Protein AF-A0A1I0CWY0-F1 (afdb_monomer_lite)

Radius of gyration: 24.75 Å; chains: 1; bounding box: 54×40×73 Å

Secondary structure (DSSP, 8-state):
--SHHHHHHHHHHHHHHTTS-S--------TTS-----HHHHHHHHHHHHHHHHHHHHHHHHHHHTS-GGGGSHHHHHHHHHHHHHHHHHHHHHHHHHHHHHHHHHHHHHHHHHSTTTTS--

pLDDT: mean 79.04, std 20.46, range [42.25, 98.62]

Foldseek 3Di:
DPDPVVVVVVVVVVVVVVVPPDPPDDDPPDPPPPCPPQLLVLLVVLQVQLVVLVVVLVVLVVVVVPDDPVCCDDPSVVVVVVVSVVSNVVSVVSSVVSNVSSVVSVVVNVVVVVPPPDPPDD

Organism: NCBI:txid917

Sequence (122 aa):
MKTATAHTITIIFLFTLLLVALPVSAFAADSGQQNIANHSTLAQHYKEQADEYQARIEDEIEAVRNKPSTAFLGRNAKHFKEHVVFKLNQLEMAVEENLEKAAYHEKMAAEQTLQPVSLSSN

Structure (mmCIF, N/CA/C/O backbone):
data_AF-A0A1I0CWY0-F1
#
_entry.id   AF-A0A1I0CWY0-F1
#
loop_
_atom_site.group_PDB
_atom_site.id
_atom_site.type_symbol
_atom_site.label_atom_id
_atom_site.label_alt_id
_atom_site.label_comp_id
_atom_site.label_asym_id
_atom_site.label_entity_id
_atom_site.label_seq_id
_atom_site.pdbx_PDB_ins_code
_atom_site.Cartn_x
_atom_site.Cartn_y
_atom_site.Cartn_z
_atom_site.occupancy
_atom_site.B_iso_or_equiv
_atom_site.auth_seq_id
_atom_site.auth_comp_id
_atom_site.auth_asym_id
_atom_site.auth_atom_id
_atom_site.pdbx_PDB_model_num
ATOM 1 N N . MET A 1 1 ? 0.157 30.277 -34.938 1.00 51.03 1 MET A N 1
ATOM 2 C CA . MET A 1 1 ? -0.127 29.427 -33.758 1.00 51.03 1 MET A CA 1
ATOM 3 C C . MET A 1 1 ? -0.846 30.264 -32.703 1.00 51.03 1 MET A C 1
ATOM 5 O O . MET A 1 1 ? -0.168 30.886 -31.899 1.00 51.03 1 MET A O 1
ATOM 9 N N . LYS A 1 2 ? -2.179 30.416 -32.767 1.00 54.16 2 LYS A N 1
ATOM 10 C CA . LYS A 1 2 ? -2.921 31.303 -31.839 1.00 54.16 2 LYS A CA 1
ATOM 11 C C . LYS A 1 2 ? -4.449 31.120 -31.932 1.00 54.16 2 LYS A C 1
ATOM 13 O O . LYS A 1 2 ? -5.176 32.082 -32.103 1.00 54.16 2 LYS A O 1
ATOM 18 N N . THR A 1 3 ? -4.943 29.886 -31.879 1.00 55.97 3 THR A N 1
ATOM 19 C CA . THR A 1 3 ? -6.402 29.625 -31.787 1.00 55.97 3 THR A CA 1
ATOM 20 C C . THR A 1 3 ? -6.719 28.368 -30.977 1.00 55.97 3 THR A C 1
ATOM 22 O O . THR A 1 3 ? -7.691 28.355 -30.233 1.00 55.97 3 THR A O 1
ATOM 25 N N . ALA A 1 4 ? -5.859 27.345 -31.020 1.00 53.19 4 ALA A N 1
ATOM 26 C CA . ALA A 1 4 ? -6.075 26.097 -30.279 1.00 53.19 4 ALA A CA 1
ATOM 27 C C . ALA A 1 4 ? -6.022 26.249 -28.744 1.00 53.19 4 ALA A C 1
ATOM 29 O O . ALA A 1 4 ? -6.697 25.510 -28.040 1.00 53.19 4 ALA A O 1
ATOM 30 N N . THR A 1 5 ? -5.258 27.213 -28.218 1.00 51.91 5 THR A N 1
ATOM 31 C CA . THR A 1 5 ? -5.115 27.443 -26.768 1.00 51.91 5 THR A CA 1
ATOM 32 C C . THR A 1 5 ? -6.251 28.258 -26.156 1.00 51.91 5 THR A C 1
ATOM 34 O O . THR A 1 5 ? -6.489 28.159 -24.959 1.00 51.91 5 THR A O 1
ATOM 37 N N . ALA A 1 6 ? -6.966 29.058 -26.951 1.00 52.81 6 ALA A N 1
ATOM 38 C CA . ALA A 1 6 ? -8.082 29.854 -26.445 1.00 52.81 6 ALA A CA 1
ATOM 39 C C . ALA A 1 6 ? -9.312 28.972 -26.179 1.00 52.81 6 ALA A C 1
ATOM 41 O O . ALA A 1 6 ? -9.938 29.094 -25.131 1.00 52.81 6 ALA A O 1
ATOM 42 N N . HIS A 1 7 ? -9.607 28.030 -27.081 1.00 52.38 7 HIS A N 1
ATOM 43 C CA . HIS A 1 7 ? -10.781 27.163 -26.967 1.00 52.38 7 HIS A CA 1
ATOM 44 C C . HIS A 1 7 ? -10.708 26.188 -25.788 1.00 52.38 7 HIS A C 1
ATOM 46 O O . HIS A 1 7 ? -11.716 25.969 -25.120 1.00 52.38 7 HIS A O 1
ATOM 52 N N . THR A 1 8 ? -9.530 25.642 -25.479 1.00 55.81 8 THR A N 1
ATOM 53 C CA . THR A 1 8 ? -9.348 24.768 -24.309 1.00 55.81 8 THR A CA 1
ATOM 54 C C . THR A 1 8 ? -9.551 25.512 -22.993 1.00 55.81 8 THR A C 1
ATOM 56 O O . THR A 1 8 ? -10.182 24.971 -22.089 1.00 55.81 8 THR A O 1
ATOM 59 N N . ILE A 1 9 ? -9.103 26.767 -22.890 1.00 58.19 9 ILE A N 1
ATOM 60 C CA . ILE A 1 9 ? -9.312 27.582 -21.684 1.00 58.19 9 ILE A CA 1
ATOM 61 C C . ILE A 1 9 ? -10.803 27.907 -21.495 1.00 58.19 9 ILE A C 1
ATOM 63 O O . ILE A 1 9 ? -11.310 27.811 -20.379 1.00 58.19 9 ILE A O 1
ATOM 67 N N . THR A 1 10 ? -11.533 28.227 -22.570 1.00 57.00 10 THR A N 1
ATOM 68 C CA . THR A 1 10 ? -12.977 28.518 -22.491 1.00 57.00 10 THR A CA 1
ATOM 69 C C . THR A 1 10 ? -13.801 27.297 -22.065 1.00 57.00 10 THR A C 1
ATOM 71 O O . THR A 1 10 ? -14.723 27.437 -21.266 1.00 57.00 10 THR A O 1
ATOM 74 N N . ILE A 1 11 ? -13.461 26.097 -22.550 1.00 58.78 11 ILE A N 1
ATOM 75 C CA . ILE A 1 11 ? -14.166 24.851 -22.195 1.00 58.78 11 ILE A CA 1
ATOM 76 C C . ILE A 1 11 ? -13.967 24.501 -20.713 1.00 58.78 11 ILE A C 1
ATOM 78 O O . ILE A 1 11 ? -14.925 24.122 -20.042 1.00 58.78 11 ILE A O 1
ATOM 82 N N . ILE A 1 12 ? -12.753 24.681 -20.182 1.00 58.75 12 ILE A N 1
ATOM 83 C CA . ILE A 1 12 ? -12.452 24.413 -18.767 1.00 58.75 12 ILE A CA 1
ATOM 84 C C . ILE A 1 12 ? -13.233 25.372 -17.853 1.00 58.75 12 ILE A C 1
ATOM 86 O O . ILE A 1 12 ? -13.803 24.933 -16.858 1.00 58.75 12 ILE A O 1
ATOM 90 N N . PHE A 1 13 ? -13.334 26.655 -18.215 1.00 58.12 13 PHE A N 1
ATOM 91 C CA . PHE A 1 13 ? -14.095 27.645 -17.440 1.00 58.12 13 PHE A CA 1
ATOM 92 C C . PHE A 1 13 ? -15.614 27.398 -17.451 1.00 58.12 13 PHE A C 1
ATOM 94 O O . PHE A 1 13 ? -16.293 27.646 -16.458 1.00 58.12 13 PHE A O 1
ATOM 101 N N . LEU A 1 14 ? -16.160 26.891 -18.560 1.00 55.53 14 LEU A N 1
ATOM 102 C CA . LEU A 1 14 ? -17.577 26.521 -18.659 1.00 55.53 14 LEU A CA 1
ATOM 103 C C . LEU A 1 14 ? -17.919 25.295 -17.800 1.00 55.53 14 LEU A C 1
ATOM 105 O O . LEU A 1 14 ? -18.997 25.246 -17.211 1.00 55.53 14 LEU A O 1
ATOM 109 N N . PHE A 1 15 ? -16.994 24.337 -17.680 1.00 57.09 15 PHE A N 1
ATOM 110 C CA . PHE A 1 15 ? -17.179 23.152 -16.838 1.00 57.09 15 PHE A CA 1
ATOM 111 C C . PHE A 1 15 ? -17.096 23.466 -15.338 1.00 57.09 15 PHE A C 1
ATOM 113 O O . PHE A 1 15 ? -17.834 22.876 -14.551 1.00 57.09 15 PHE A O 1
ATOM 120 N N . THR A 1 16 ? -16.242 24.409 -14.927 1.00 57.03 16 THR A N 1
ATOM 121 C CA . THR A 1 16 ? -16.123 24.792 -13.510 1.00 57.03 16 THR A CA 1
ATOM 122 C C . THR A 1 16 ? -17.295 25.642 -13.025 1.00 57.03 16 THR A C 1
ATOM 124 O O . THR A 1 16 ? -17.713 25.498 -11.877 1.00 57.03 16 THR A O 1
ATOM 127 N N . LEU A 1 17 ? -17.882 26.481 -13.886 1.00 54.22 17 LEU A N 1
ATOM 128 C CA . LEU A 1 17 ? -19.026 27.315 -13.508 1.00 54.22 17 LEU A CA 1
ATOM 129 C C . LEU A 1 17 ? -20.335 26.510 -13.359 1.00 54.22 17 LEU A C 1
ATOM 131 O O . LEU A 1 17 ? -21.208 26.899 -12.584 1.00 54.22 17 LEU A O 1
ATOM 135 N N . LEU A 1 18 ? -20.472 25.377 -14.062 1.00 50.56 18 LEU A N 1
ATOM 136 C CA . LEU A 1 18 ? -21.690 24.551 -14.052 1.00 50.56 18 LEU A CA 1
ATOM 137 C C . LEU A 1 18 ? -21.889 23.758 -12.741 1.00 50.56 18 LEU A C 1
ATOM 139 O O . LEU A 1 18 ? -22.996 23.308 -12.464 1.00 50.56 18 LEU A O 1
ATOM 143 N N . LEU A 1 19 ? -20.856 23.625 -11.902 1.00 54.25 19 LEU A N 1
ATOM 144 C CA . LEU A 1 19 ? -20.926 22.884 -10.632 1.00 54.25 19 LEU A CA 1
ATOM 145 C C . LEU A 1 19 ? -21.370 23.725 -9.419 1.00 54.25 19 LEU A C 1
ATOM 147 O O . LEU A 1 19 ? -21.578 23.165 -8.347 1.00 54.25 19 LEU A O 1
ATOM 151 N N . VAL A 1 20 ? -21.540 25.046 -9.556 1.00 53.78 20 VAL A N 1
ATOM 152 C CA . VAL A 1 20 ? -21.810 25.949 -8.410 1.00 53.78 20 VAL A CA 1
ATOM 153 C C . VAL A 1 20 ? -23.292 26.349 -8.290 1.00 53.78 20 VAL A C 1
ATOM 155 O O . VAL A 1 20 ? -23.688 27.002 -7.331 1.00 53.78 20 VAL A O 1
ATOM 158 N N . ALA A 1 21 ? -24.150 25.934 -9.226 1.00 56.19 21 ALA A N 1
ATOM 159 C CA . ALA A 1 21 ? -25.548 26.374 -9.294 1.00 56.19 21 ALA A CA 1
ATOM 160 C C . ALA A 1 21 ? -26.576 25.345 -8.780 1.00 56.19 21 ALA A C 1
ATOM 162 O O . ALA A 1 21 ? -27.702 25.309 -9.277 1.00 56.19 21 ALA A O 1
ATOM 163 N N . LEU A 1 22 ? -26.226 24.512 -7.793 1.00 57.88 22 LEU A N 1
ATOM 164 C CA . LEU A 1 22 ? -27.218 23.695 -7.083 1.00 57.88 22 LEU A CA 1
ATOM 165 C C . LEU A 1 22 ? -27.570 24.349 -5.736 1.00 57.88 22 LEU A C 1
ATOM 167 O O . LEU A 1 22 ? -26.662 24.643 -4.956 1.00 57.88 22 LEU A O 1
ATOM 171 N N . PRO A 1 23 ? -28.860 24.592 -5.435 1.00 56.41 23 PRO A N 1
ATOM 172 C CA . PRO A 1 23 ? -29.271 25.118 -4.141 1.00 56.41 23 PRO A CA 1
ATOM 173 C C . PRO A 1 23 ? -28.955 24.095 -3.042 1.00 56.41 23 PRO A C 1
ATOM 175 O O . PRO A 1 23 ? -29.555 23.023 -2.972 1.00 56.41 23 PRO A O 1
ATOM 178 N N . VAL A 1 24 ? -27.997 24.428 -2.174 1.00 62.84 24 VAL A N 1
ATOM 179 C CA . VAL A 1 24 ? -27.684 23.671 -0.954 1.00 62.84 24 VAL A CA 1
ATOM 180 C C . VAL A 1 24 ? -28.733 24.013 0.102 1.00 62.84 24 VAL A C 1
ATOM 182 O O . VAL A 1 24 ? -28.495 24.794 1.019 1.00 62.84 24 VAL A O 1
ATOM 185 N N . SER A 1 25 ? -29.938 23.478 -0.048 1.00 58.44 25 SER A N 1
ATOM 186 C CA . SER A 1 25 ? -30.989 23.655 0.953 1.00 58.44 25 SER A CA 1
ATOM 187 C C . SER A 1 25 ? -31.988 22.504 0.929 1.00 58.44 25 SER A C 1
ATOM 189 O O . SER A 1 25 ? -33.068 22.629 0.368 1.00 58.44 25 SER A O 1
ATOM 191 N N . ALA A 1 26 ? -31.616 21.391 1.574 1.00 52.16 26 ALA A N 1
ATOM 192 C CA . ALA A 1 26 ? -32.518 20.529 2.354 1.00 52.16 26 ALA A CA 1
ATOM 193 C C . ALA A 1 26 ? -31.762 19.322 2.945 1.00 52.16 26 ALA A C 1
ATOM 195 O O . ALA A 1 26 ? -32.010 18.182 2.578 1.00 52.16 26 ALA A O 1
ATOM 196 N N . PHE A 1 27 ? -30.870 19.565 3.904 1.00 52.06 27 PHE A N 1
ATOM 197 C CA . PHE A 1 27 ? -30.580 18.574 4.945 1.00 52.06 27 PHE A CA 1
ATOM 198 C C . PHE A 1 27 ? -30.581 19.291 6.293 1.00 52.06 27 PHE A C 1
ATOM 200 O O . PHE A 1 27 ? -29.555 19.488 6.930 1.00 52.06 27 PHE A O 1
ATOM 207 N N . ALA A 1 28 ? -31.770 19.719 6.713 1.00 53.03 28 ALA A N 1
ATOM 208 C CA . ALA A 1 28 ? -32.057 19.892 8.128 1.00 53.03 28 ALA A CA 1
ATOM 209 C C . ALA A 1 28 ? -32.349 18.497 8.703 1.00 53.03 28 ALA A C 1
ATOM 211 O O . ALA A 1 28 ? -33.500 18.121 8.899 1.00 53.03 28 ALA A O 1
ATOM 212 N N . ALA A 1 29 ? -31.297 17.702 8.888 1.00 46.84 29 ALA A N 1
ATOM 213 C CA . ALA A 1 29 ? -31.321 16.539 9.760 1.00 46.84 29 ALA A CA 1
ATOM 214 C C . ALA A 1 29 ? -30.423 16.889 10.944 1.00 46.84 29 ALA A C 1
ATOM 216 O O . ALA A 1 29 ? -29.203 16.882 10.823 1.00 46.84 29 ALA A O 1
ATOM 217 N N . ASP A 1 30 ? -31.080 17.332 12.014 1.00 45.25 30 ASP A N 1
ATOM 218 C CA . ASP A 1 30 ? -30.621 17.365 13.401 1.00 45.25 30 ASP A CA 1
ATOM 219 C C . ASP A 1 30 ? -29.134 17.017 13.619 1.00 45.25 30 ASP A C 1
ATOM 221 O O . ASP A 1 30 ? -28.766 15.883 13.917 1.00 45.25 30 ASP A O 1
ATOM 225 N N . SER A 1 31 ? -28.251 18.006 13.472 1.00 43.16 31 SER A N 1
A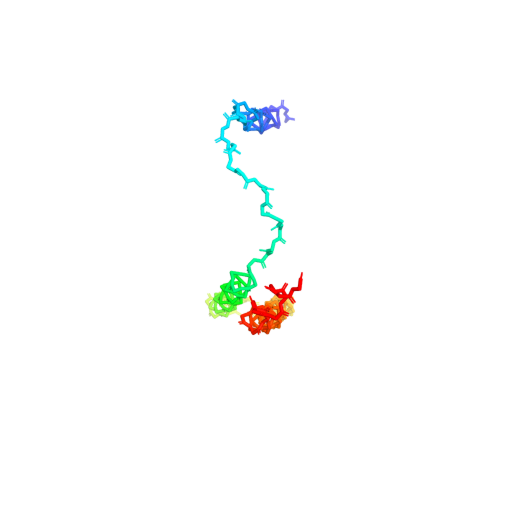TOM 226 C CA . SER A 1 31 ? -26.834 17.864 13.821 1.00 43.16 31 SER A CA 1
ATOM 227 C C . SER A 1 31 ? -26.591 18.222 15.293 1.00 43.16 31 SER A C 1
ATOM 229 O O . SER A 1 31 ? -25.605 18.880 15.624 1.00 43.16 31 SER A O 1
ATOM 231 N N . GLY A 1 32 ? -27.515 17.826 16.174 1.00 42.25 32 GLY A N 1
ATOM 232 C CA . GLY A 1 32 ? -27.297 17.759 17.619 1.00 42.25 32 GLY A CA 1
ATOM 233 C C . GLY A 1 32 ? -26.367 16.611 18.027 1.00 42.25 32 GLY A C 1
ATOM 234 O O . GLY A 1 32 ? -25.875 16.593 19.154 1.00 42.25 32 GLY A O 1
ATOM 235 N N . GLN A 1 33 ? -26.056 15.689 17.111 1.00 43.53 33 GLN A N 1
ATOM 236 C CA . GLN A 1 33 ? -25.028 14.681 17.326 1.00 43.53 33 GLN A CA 1
ATOM 237 C C . GLN A 1 33 ? -23.676 15.262 16.918 1.00 43.53 33 GLN A C 1
ATOM 239 O O . GLN A 1 33 ? -23.348 15.400 15.739 1.00 43.53 33 GLN A O 1
ATOM 244 N N . GLN A 1 34 ? -22.895 15.625 17.929 1.00 42.78 34 GLN A N 1
ATOM 245 C CA . GLN A 1 34 ? -21.473 15.886 17.798 1.00 42.78 34 GLN A CA 1
ATOM 246 C C . GLN A 1 34 ? -20.816 14.843 16.891 1.00 42.78 34 GLN A C 1
ATOM 248 O O . GLN A 1 34 ? -21.206 13.678 16.869 1.00 42.78 34 GLN A O 1
ATOM 253 N N . ASN A 1 35 ? -19.807 15.307 16.166 1.00 48.69 35 ASN A N 1
ATOM 254 C CA . ASN A 1 35 ? -18.869 14.588 15.316 1.00 48.69 35 ASN A CA 1
ATOM 255 C C . ASN A 1 35 ? -18.170 13.428 16.072 1.00 48.69 35 ASN A C 1
ATOM 257 O O . ASN A 1 35 ? -16.970 13.464 16.325 1.00 48.69 35 ASN A O 1
ATOM 261 N N . ILE A 1 36 ? -18.919 12.409 16.494 1.00 55.00 36 ILE A N 1
ATOM 262 C CA . ILE A 1 36 ? -18.383 11.140 16.971 1.00 55.00 36 ILE A CA 1
ATOM 263 C C . ILE A 1 36 ? -18.041 10.393 15.691 1.00 55.00 36 ILE A C 1
ATOM 265 O O . ILE A 1 36 ? -18.874 9.686 15.126 1.00 55.00 36 ILE A O 1
ATOM 269 N N . ALA A 1 37 ? -16.843 10.643 15.167 1.00 65.06 37 ALA A N 1
ATOM 270 C CA . ALA A 1 37 ? -16.324 9.881 14.047 1.00 65.06 37 ALA A CA 1
ATOM 271 C C . ALA A 1 37 ? -16.460 8.388 14.387 1.00 65.06 37 ALA A C 1
ATOM 273 O O . ALA A 1 37 ? -15.878 7.919 15.367 1.00 65.06 37 ALA A O 1
ATOM 274 N N . ASN A 1 38 ? -17.279 7.659 13.624 1.00 86.81 38 ASN A N 1
ATOM 275 C CA . ASN A 1 38 ? -17.478 6.234 13.844 1.00 86.81 38 ASN A CA 1
ATOM 276 C C . ASN A 1 38 ? -16.155 5.525 13.540 1.00 86.81 38 ASN A C 1
ATOM 278 O O . ASN A 1 38 ? -15.780 5.343 12.379 1.00 86.81 38 ASN A O 1
ATOM 282 N N . HIS A 1 39 ? -15.428 5.157 14.593 1.00 91.38 39 HIS A N 1
ATOM 283 C CA . HIS A 1 39 ? -14.114 4.550 14.455 1.00 91.38 39 HIS A CA 1
ATOM 284 C C . HIS A 1 39 ? -14.169 3.193 13.741 1.00 91.38 39 HIS A C 1
ATOM 286 O O . HIS A 1 39 ? -13.213 2.841 13.061 1.00 91.38 39 HIS A O 1
ATOM 292 N N . SER A 1 40 ? -15.295 2.471 13.780 1.00 91.88 40 SER A N 1
ATOM 293 C CA . SER A 1 40 ? -15.459 1.256 12.973 1.00 91.88 40 SER A CA 1
ATOM 294 C C . SER A 1 40 ? -15.492 1.573 11.474 1.00 91.88 40 SER A C 1
ATOM 296 O O . SER A 1 40 ? -14.820 0.898 10.697 1.00 91.88 40 SER A O 1
ATOM 298 N N . THR A 1 41 ? -16.189 2.639 11.066 1.00 93.75 41 THR A N 1
ATOM 299 C CA . THR A 1 41 ? -16.198 3.091 9.664 1.00 93.75 41 THR A CA 1
ATOM 300 C C . THR A 1 41 ? -14.815 3.560 9.214 1.00 93.75 41 THR A C 1
ATOM 302 O O . THR A 1 41 ? -14.387 3.226 8.114 1.00 93.75 41 THR A O 1
ATOM 305 N N . LEU A 1 42 ? -14.089 4.296 10.063 1.00 94.88 42 LEU A N 1
ATOM 306 C CA . LEU A 1 42 ? -12.724 4.730 9.746 1.00 94.88 42 LEU A CA 1
ATOM 307 C C . LEU A 1 42 ? -11.754 3.551 9.629 1.00 94.88 42 LEU A C 1
ATOM 309 O O . LEU A 1 42 ? -10.938 3.525 8.713 1.00 94.88 42 LEU A O 1
ATOM 313 N N . ALA A 1 43 ? -11.858 2.563 10.518 1.00 96.12 43 ALA A N 1
ATOM 314 C CA . ALA A 1 43 ? -11.047 1.356 10.438 1.00 96.12 43 ALA A CA 1
ATOM 315 C C . ALA A 1 43 ? -11.280 0.596 9.128 1.00 96.12 43 ALA A C 1
ATOM 317 O O . ALA A 1 43 ? -10.322 0.211 8.460 1.00 96.12 43 ALA A O 1
ATOM 318 N N . GLN A 1 44 ? -12.547 0.422 8.741 1.00 96.69 44 GLN A N 1
ATOM 319 C CA . GLN A 1 44 ? -12.901 -0.215 7.477 1.00 96.69 44 GLN A CA 1
ATOM 320 C C . GLN A 1 44 ? -12.360 0.573 6.278 1.00 96.69 44 GLN A C 1
ATOM 322 O O . GLN A 1 44 ? -11.764 -0.023 5.388 1.00 96.69 44 GLN A O 1
ATOM 327 N N . HIS A 1 45 ? -12.500 1.900 6.281 1.00 97.12 45 HIS A N 1
ATOM 328 C CA . HIS A 1 45 ? -11.996 2.744 5.199 1.00 97.12 45 HIS A CA 1
ATOM 329 C C . HIS A 1 45 ? -10.491 2.563 4.972 1.00 97.12 45 HIS A C 1
ATOM 331 O O . HIS A 1 45 ? -10.053 2.376 3.840 1.00 97.12 45 HIS A O 1
ATOM 337 N N . TYR A 1 46 ? -9.694 2.571 6.042 1.00 98.19 46 TYR A N 1
ATOM 338 C CA . TYR A 1 46 ? -8.251 2.379 5.914 1.00 98.19 46 TYR A CA 1
ATOM 339 C C . TYR A 1 46 ? -7.875 0.949 5.497 1.00 98.19 46 TYR A C 1
ATOM 341 O O . TYR A 1 46 ? -6.904 0.774 4.767 1.00 98.19 46 TYR A O 1
ATOM 349 N N . LYS A 1 47 ? -8.655 -0.073 5.876 1.00 98.62 47 LYS A N 1
ATOM 350 C CA . LYS A 1 47 ? -8.472 -1.437 5.346 1.00 98.62 47 LYS A CA 1
ATOM 351 C C . LYS A 1 47 ? -8.705 -1.495 3.840 1.00 98.62 47 LYS A C 1
ATOM 353 O O . LYS A 1 47 ? -7.858 -2.005 3.121 1.00 98.62 47 LYS A O 1
ATOM 358 N N . GLU A 1 48 ? -9.799 -0.905 3.367 1.00 98.50 48 GLU A N 1
ATOM 359 C CA . GLU A 1 48 ? -10.105 -0.835 1.934 1.00 98.50 48 GLU A CA 1
ATOM 360 C C . GLU A 1 48 ? -9.009 -0.085 1.158 1.00 98.50 48 GLU A C 1
ATOM 362 O O . GLU A 1 48 ? -8.625 -0.504 0.068 1.00 98.50 48 GLU A O 1
ATOM 367 N N . GLN A 1 49 ? -8.441 0.983 1.733 1.00 98.31 49 GLN A N 1
ATOM 368 C CA . GLN A 1 49 ? -7.295 1.676 1.137 1.00 98.31 49 GLN A CA 1
ATOM 369 C C . GLN A 1 49 ? -6.031 0.808 1.106 1.00 98.31 49 GLN A C 1
ATOM 371 O O . GLN A 1 49 ? -5.324 0.809 0.100 1.00 98.31 49 GLN A O 1
ATOM 376 N N . ALA A 1 50 ? -5.735 0.063 2.175 1.00 98.50 50 ALA A N 1
ATOM 377 C CA . ALA A 1 50 ? -4.615 -0.877 2.189 1.00 98.50 50 ALA A CA 1
ATOM 378 C C . ALA A 1 50 ? -4.772 -1.949 1.094 1.00 98.50 50 ALA A C 1
ATOM 380 O O . ALA A 1 50 ? -3.825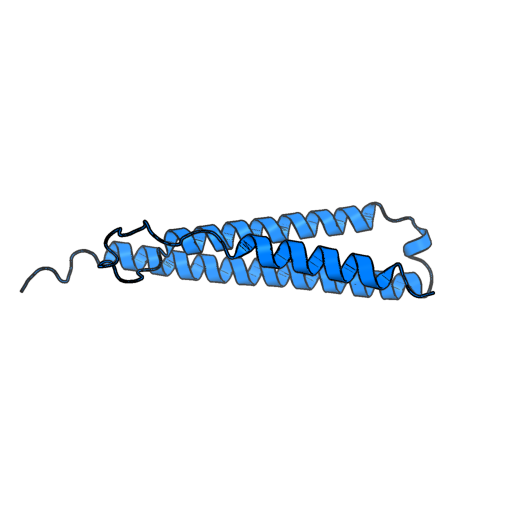 -2.190 0.344 1.00 98.50 50 ALA A O 1
ATOM 381 N N . ASP A 1 51 ? -5.976 -2.507 0.938 1.00 98.56 51 ASP A N 1
ATOM 382 C CA . ASP A 1 51 ? -6.294 -3.477 -0.114 1.00 98.56 51 ASP A CA 1
ATOM 383 C C . ASP A 1 51 ? -6.123 -2.866 -1.519 1.00 98.56 51 ASP A C 1
ATOM 385 O O . ASP A 1 51 ? -5.560 -3.500 -2.414 1.00 98.56 51 ASP A O 1
ATOM 389 N N . GLU A 1 52 ? -6.536 -1.608 -1.718 1.00 98.44 52 GLU A N 1
ATOM 390 C CA . GLU A 1 52 ? -6.322 -0.884 -2.977 1.00 98.44 52 GLU A CA 1
ATOM 391 C C . GLU A 1 52 ? -4.826 -0.720 -3.290 1.00 98.44 52 GLU A C 1
ATOM 393 O O . GLU A 1 52 ? -4.388 -0.970 -4.416 1.00 98.44 52 GLU A O 1
ATOM 398 N N . TYR A 1 53 ? -4.008 -0.319 -2.311 1.00 98.38 53 TYR A N 1
ATOM 399 C CA . TYR A 1 53 ? -2.562 -0.196 -2.516 1.00 98.38 53 TYR A CA 1
ATOM 400 C C . TYR 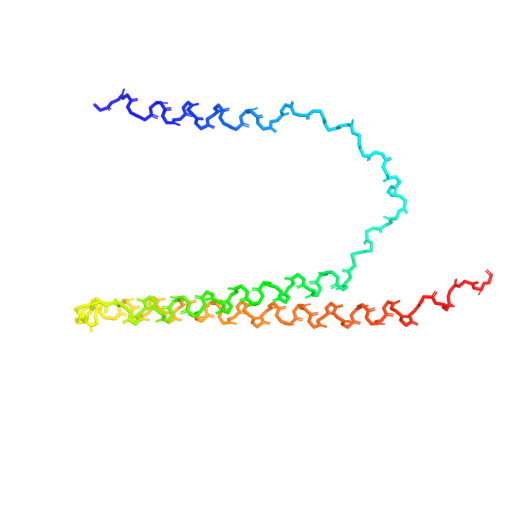A 1 53 ? -1.906 -1.547 -2.795 1.00 98.38 53 TYR A C 1
ATOM 402 O O . TYR A 1 53 ? -1.004 -1.615 -3.633 1.00 98.38 53 TYR A O 1
ATOM 410 N N . GLN A 1 54 ? -2.384 -2.618 -2.164 1.00 98.50 54 GLN A N 1
ATOM 411 C CA . GLN A 1 54 ? -1.905 -3.967 -2.427 1.00 98.50 54 GLN A CA 1
ATOM 412 C C . GLN A 1 54 ? -2.241 -4.426 -3.853 1.00 98.50 54 GLN A C 1
ATOM 414 O O . GLN A 1 54 ? -1.354 -4.910 -4.555 1.00 98.50 54 GLN A O 1
ATOM 419 N N . ALA A 1 55 ? -3.457 -4.173 -4.340 1.00 98.44 55 ALA A N 1
ATOM 420 C CA . ALA A 1 55 ? -3.809 -4.431 -5.738 1.00 98.44 55 ALA A CA 1
ATOM 421 C C . ALA A 1 55 ? -2.910 -3.641 -6.709 1.00 98.44 55 ALA A C 1
ATOM 423 O O . ALA A 1 55 ? -2.432 -4.167 -7.713 1.00 98.44 55 ALA A O 1
ATOM 424 N N . ARG A 1 56 ? -2.579 -2.387 -6.376 1.00 97.81 56 ARG A N 1
ATOM 425 C CA . ARG A 1 56 ? -1.667 -1.561 -7.186 1.00 97.81 56 ARG A CA 1
ATOM 426 C C . ARG A 1 56 ? -0.220 -2.067 -7.188 1.00 97.81 56 ARG A C 1
ATOM 428 O O . ARG A 1 56 ? 0.497 -1.816 -8.157 1.00 97.81 56 ARG A O 1
ATOM 435 N N . ILE A 1 57 ? 0.226 -2.742 -6.126 1.00 98.25 57 ILE A N 1
ATOM 436 C CA . ILE A 1 57 ? 1.525 -3.434 -6.097 1.00 98.25 57 ILE A CA 1
ATOM 437 C C . ILE A 1 57 ? 1.516 -4.580 -7.109 1.00 98.25 57 ILE A C 1
ATOM 439 O O . ILE A 1 57 ? 2.451 -4.699 -7.902 1.00 98.25 57 ILE A O 1
ATOM 443 N N . GLU A 1 58 ? 0.454 -5.387 -7.120 1.00 98.19 58 GLU A N 1
ATOM 444 C CA . GLU A 1 58 ? 0.293 -6.489 -8.074 1.00 98.19 58 GLU A CA 1
ATOM 445 C C . GLU A 1 58 ? 0.271 -5.982 -9.522 1.00 98.19 58 GLU A C 1
ATOM 447 O O . GLU A 1 58 ? 0.997 -6.512 -10.368 1.00 98.19 58 GLU A O 1
ATOM 452 N N . ASP A 1 59 ? -0.459 -4.896 -9.787 1.00 97.19 59 ASP A N 1
ATOM 453 C CA . ASP A 1 59 ? -0.489 -4.240 -11.098 1.00 97.19 59 ASP A CA 1
ATOM 454 C C . ASP A 1 59 ? 0.903 -3.765 -11.546 1.00 97.19 59 ASP A C 1
ATOM 456 O O . ASP A 1 59 ? 1.278 -3.929 -12.710 1.00 97.19 59 ASP A O 1
ATOM 460 N N . GLU A 1 60 ? 1.700 -3.183 -10.641 1.00 97.06 60 GLU A N 1
ATOM 461 C CA . GLU A 1 60 ? 3.057 -2.729 -10.965 1.00 97.06 60 GLU A CA 1
ATOM 462 C C . GLU A 1 60 ? 3.992 -3.912 -11.249 1.00 97.06 60 GLU A C 1
ATOM 464 O O . GLU A 1 60 ? 4.769 -3.871 -12.207 1.00 97.06 60 GLU A O 1
ATOM 469 N N . ILE A 1 61 ? 3.894 -4.993 -10.468 1.00 96.81 61 ILE A N 1
ATOM 470 C CA . ILE A 1 61 ? 4.650 -6.231 -10.701 1.00 96.81 61 ILE A CA 1
ATOM 471 C C . ILE A 1 61 ? 4.296 -6.817 -12.074 1.00 96.81 61 ILE A C 1
ATOM 473 O O . ILE A 1 61 ? 5.191 -7.186 -12.843 1.00 96.81 61 ILE A O 1
ATOM 477 N N . GLU A 1 62 ? 3.011 -6.860 -12.418 1.00 97.25 62 GLU A N 1
ATOM 478 C CA . GLU A 1 62 ? 2.538 -7.356 -13.708 1.00 97.25 62 GLU A CA 1
ATOM 479 C C . GLU A 1 62 ? 3.005 -6.462 -14.868 1.00 97.25 62 GLU A C 1
ATOM 481 O O . GLU A 1 62 ? 3.477 -6.955 -15.899 1.00 97.25 62 GLU A O 1
ATOM 486 N N . ALA A 1 63 ? 2.958 -5.139 -14.697 1.00 94.06 63 ALA A N 1
ATOM 487 C CA . ALA A 1 63 ? 3.450 -4.181 -15.684 1.00 94.06 63 ALA A CA 1
ATOM 488 C C . ALA A 1 63 ? 4.958 -4.340 -15.943 1.00 94.06 63 ALA A C 1
ATOM 490 O O . ALA A 1 63 ? 5.411 -4.260 -17.090 1.00 94.06 63 ALA A O 1
ATOM 491 N N . VAL A 1 64 ? 5.743 -4.608 -14.895 1.00 94.75 64 VAL A N 1
ATOM 492 C CA . VAL A 1 64 ? 7.175 -4.916 -15.007 1.00 94.75 64 VAL A CA 1
ATOM 493 C C . VAL A 1 64 ? 7.387 -6.234 -15.747 1.00 94.75 64 VAL A C 1
ATOM 495 O O . VAL A 1 64 ? 8.233 -6.293 -16.644 1.00 94.75 64 VAL A O 1
ATOM 498 N N . ARG A 1 65 ? 6.608 -7.274 -15.423 1.00 93.88 65 ARG A N 1
ATOM 499 C CA . ARG A 1 65 ? 6.694 -8.600 -16.054 1.00 93.88 65 ARG A CA 1
ATOM 500 C C . ARG A 1 65 ? 6.414 -8.554 -17.556 1.00 93.88 65 ARG A C 1
ATOM 502 O O . ARG A 1 65 ? 7.087 -9.238 -18.322 1.00 93.88 65 ARG A O 1
ATOM 509 N N . ASN A 1 66 ? 5.467 -7.719 -17.979 1.00 95.06 66 ASN A N 1
ATOM 510 C CA . ASN A 1 66 ? 5.051 -7.591 -19.380 1.00 95.06 66 ASN A CA 1
ATOM 511 C C . ASN A 1 66 ? 5.922 -6.638 -20.212 1.00 95.06 66 ASN A C 1
ATOM 513 O O . ASN A 1 66 ? 5.646 -6.395 -21.390 1.00 95.06 66 ASN A O 1
ATOM 517 N N . LYS A 1 67 ? 6.985 -6.076 -19.631 1.00 90.50 67 LYS A N 1
ATOM 518 C CA . LYS A 1 67 ? 7.847 -5.121 -20.325 1.00 90.50 67 LYS A CA 1
ATOM 519 C C . LYS A 1 67 ? 8.805 -5.833 -21.293 1.00 90.50 67 LYS A C 1
ATOM 521 O O . LYS A 1 67 ? 9.347 -6.885 -20.953 1.00 90.50 67 LYS A O 1
ATOM 526 N N . PRO A 1 68 ? 9.095 -5.270 -22.486 1.00 92.50 68 PRO A N 1
ATOM 527 C CA . PRO A 1 68 ? 10.071 -5.866 -23.395 1.00 92.50 68 PRO A CA 1
ATOM 528 C C . PRO A 1 68 ? 11.460 -5.949 -22.751 1.00 92.50 68 PRO A C 1
ATOM 530 O O . PRO A 1 68 ? 11.886 -5.026 -22.056 1.00 92.50 68 PRO A O 1
ATOM 533 N N . SER A 1 69 ? 12.208 -7.011 -23.062 1.00 87.88 69 SER A N 1
ATOM 534 C CA . SER A 1 69 ? 13.559 -7.260 -22.528 1.00 87.88 69 SER A CA 1
ATOM 535 C C . SER A 1 69 ? 14.534 -6.098 -22.759 1.00 87.88 69 SER A C 1
ATOM 537 O O . SER A 1 69 ? 15.416 -5.846 -21.941 1.00 87.88 69 SER A O 1
ATOM 539 N N . THR A 1 70 ? 14.337 -5.323 -23.829 1.00 87.50 70 THR A N 1
ATOM 540 C CA . THR A 1 70 ? 15.135 -4.131 -24.150 1.00 87.50 70 THR A CA 1
ATOM 541 C C . THR A 1 70 ? 15.024 -3.020 -23.103 1.00 87.50 70 THR A C 1
ATOM 543 O O . THR A 1 70 ? 15.950 -2.222 -22.961 1.00 87.50 70 THR A O 1
ATOM 546 N N . ALA A 1 71 ? 13.938 -2.979 -22.325 1.00 82.94 71 ALA A N 1
ATOM 547 C CA . ALA A 1 71 ? 13.774 -2.038 -21.219 1.00 82.94 71 ALA A CA 1
ATOM 548 C C . ALA A 1 71 ? 14.779 -2.258 -20.081 1.00 82.94 71 ALA A C 1
ATOM 550 O O . ALA A 1 71 ? 15.042 -1.336 -19.311 1.00 82.94 71 ALA A O 1
ATOM 551 N N . PHE A 1 72 ? 15.344 -3.462 -19.996 1.00 88.25 72 PHE A N 1
ATOM 552 C CA . PHE A 1 72 ? 16.263 -3.886 -18.948 1.00 88.25 72 PHE A CA 1
ATOM 553 C C . PHE A 1 72 ? 17.729 -3.816 -19.390 1.00 88.25 72 PHE A C 1
ATOM 555 O O . PHE A 1 72 ? 18.598 -4.394 -18.740 1.00 88.25 72 PHE A O 1
ATOM 562 N N . LEU A 1 73 ? 18.033 -3.091 -20.475 1.00 91.69 73 LEU A N 1
ATOM 563 C CA . LEU A 1 73 ? 19.392 -2.955 -21.003 1.00 91.69 73 LEU A CA 1
ATOM 564 C C . LEU A 1 73 ? 19.957 -1.533 -20.842 1.00 91.69 73 LEU A C 1
ATOM 566 O O . LEU A 1 73 ? 19.253 -0.526 -20.962 1.00 91.69 73 LEU A O 1
ATOM 570 N N . GLY A 1 74 ? 21.267 -1.452 -20.593 1.00 91.38 74 GLY A N 1
ATOM 571 C CA . GLY A 1 74 ? 22.028 -0.200 -20.563 1.00 91.38 74 GLY A CA 1
ATOM 572 C C . GLY A 1 74 ? 21.546 0.811 -19.513 1.00 91.38 74 GLY A C 1
ATOM 573 O O . GLY A 1 74 ? 21.114 0.455 -18.420 1.00 91.38 74 GLY A O 1
ATOM 574 N N . ARG A 1 75 ? 21.622 2.108 -19.841 1.00 88.31 75 ARG A N 1
ATOM 575 C CA . ARG A 1 75 ? 21.206 3.198 -18.937 1.00 88.31 75 ARG A CA 1
ATOM 576 C C . ARG A 1 75 ? 19.701 3.176 -18.627 1.00 88.31 75 ARG A C 1
ATOM 578 O O . ARG A 1 75 ? 19.309 3.543 -17.522 1.00 88.31 75 ARG A O 1
ATOM 585 N N . ASN A 1 76 ? 18.881 2.693 -19.562 1.00 82.62 76 ASN A N 1
ATOM 586 C CA . ASN A 1 76 ? 17.437 2.549 -19.366 1.00 82.62 76 ASN A CA 1
ATOM 587 C C . ASN A 1 76 ? 17.114 1.535 -18.263 1.00 82.62 76 ASN A C 1
ATOM 589 O O . ASN A 1 76 ? 16.211 1.784 -17.472 1.00 82.62 76 ASN A O 1
ATOM 593 N N . ALA A 1 77 ? 17.905 0.462 -18.150 1.00 89.38 77 ALA A N 1
ATOM 594 C CA . ALA A 1 77 ? 17.752 -0.547 -17.102 1.00 89.38 77 ALA A CA 1
ATOM 595 C C . ALA A 1 77 ? 17.871 0.047 -15.699 1.00 89.38 77 ALA A C 1
ATOM 597 O O . ALA A 1 77 ? 17.061 -0.245 -14.823 1.00 89.38 77 ALA A O 1
ATOM 598 N N . LYS A 1 78 ? 18.889 0.896 -15.493 1.00 91.56 78 LYS A N 1
ATOM 599 C CA . LYS A 1 78 ? 19.155 1.521 -14.197 1.00 91.56 78 LYS A CA 1
ATOM 600 C C . LYS A 1 78 ? 17.980 2.405 -13.777 1.00 91.56 78 LYS A C 1
ATOM 602 O O . LYS A 1 78 ? 17.417 2.185 -12.712 1.00 91.56 78 LYS A O 1
ATOM 607 N N . HIS A 1 79 ? 17.586 3.346 -14.635 1.00 89.44 79 HIS A N 1
ATOM 608 C CA . HIS A 1 79 ? 16.484 4.263 -14.337 1.00 89.44 79 HIS A CA 1
ATOM 609 C C . HIS A 1 79 ? 15.149 3.540 -14.172 1.00 89.44 79 HIS A C 1
ATOM 611 O O . HIS A 1 79 ? 14.380 3.871 -13.276 1.00 89.44 79 HIS A O 1
ATOM 617 N N . PHE A 1 80 ? 14.885 2.530 -15.004 1.00 90.56 80 PHE A N 1
ATOM 618 C CA . PHE A 1 80 ? 13.685 1.715 -14.882 1.00 90.56 80 PHE A CA 1
ATOM 619 C C . PHE A 1 80 ? 13.636 0.987 -13.535 1.00 90.56 80 PHE A C 1
ATOM 621 O O . PHE A 1 80 ? 12.638 1.081 -12.829 1.00 90.56 80 PHE A O 1
ATOM 628 N N . LYS A 1 81 ? 14.732 0.324 -13.144 1.00 91.81 81 LYS A N 1
ATOM 629 C CA . LYS A 1 81 ? 14.825 -0.369 -11.855 1.00 91.81 81 LYS A CA 1
ATOM 630 C C . LYS A 1 81 ? 14.632 0.592 -10.684 1.00 91.81 81 LYS A C 1
ATOM 632 O O . LYS A 1 81 ? 13.858 0.289 -9.786 1.00 91.81 81 LYS A O 1
ATOM 637 N N . GLU A 1 82 ? 15.326 1.729 -10.690 1.00 93.38 82 GLU A N 1
ATOM 638 C CA . GLU A 1 82 ? 15.202 2.745 -9.637 1.00 93.38 82 GLU A CA 1
ATOM 639 C C . GLU A 1 82 ? 13.758 3.242 -9.507 1.00 93.38 82 GLU A C 1
ATOM 641 O O . GLU A 1 82 ? 13.239 3.326 -8.398 1.00 93.38 82 GLU A O 1
ATOM 646 N N . HIS A 1 83 ? 13.092 3.504 -10.634 1.00 93.19 83 HIS A N 1
ATOM 647 C CA . HIS A 1 83 ? 11.707 3.962 -10.647 1.00 93.19 83 HIS A CA 1
ATOM 648 C C . HIS A 1 83 ? 10.733 2.919 -10.089 1.00 93.19 83 HIS A C 1
ATOM 650 O O . HIS A 1 83 ? 9.911 3.250 -9.238 1.00 93.19 83 HIS A O 1
ATOM 656 N N . VAL A 1 84 ? 10.847 1.664 -10.534 1.00 94.88 84 VAL A N 1
ATOM 657 C CA . VAL A 1 84 ? 9.983 0.563 -10.081 1.00 94.88 84 VAL A CA 1
ATOM 658 C C . VAL A 1 84 ? 10.173 0.303 -8.590 1.00 94.88 84 VAL A C 1
ATOM 660 O O . VAL A 1 84 ? 9.195 0.234 -7.854 1.00 94.88 84 VAL A O 1
ATOM 663 N N . VAL A 1 85 ? 11.424 0.218 -8.123 1.00 96.56 85 VAL A N 1
ATOM 664 C CA . VAL A 1 85 ? 11.729 -0.002 -6.699 1.00 96.56 85 VAL A CA 1
ATOM 665 C C . VAL A 1 85 ? 11.178 1.134 -5.844 1.00 96.56 85 VAL A C 1
ATOM 667 O O . VAL A 1 85 ? 10.561 0.878 -4.815 1.00 96.56 85 VAL A O 1
ATOM 670 N N . PHE A 1 86 ? 11.361 2.385 -6.274 1.00 97.50 86 PHE A N 1
ATOM 671 C CA . PHE A 1 86 ? 10.804 3.536 -5.569 1.00 97.50 86 PHE A CA 1
ATOM 672 C C . PHE A 1 86 ? 9.276 3.462 -5.482 1.00 97.50 86 PHE A C 1
ATOM 674 O O . PHE A 1 86 ? 8.710 3.665 -4.412 1.00 97.50 86 PHE A O 1
ATOM 681 N N . LYS A 1 87 ? 8.604 3.150 -6.595 1.00 96.81 87 LYS A N 1
ATOM 682 C CA . LYS A 1 87 ? 7.142 3.093 -6.645 1.00 96.81 87 LYS A CA 1
ATOM 683 C C . LYS A 1 87 ? 6.573 1.962 -5.787 1.00 96.81 87 LYS A C 1
ATOM 685 O O . LYS A 1 87 ? 5.604 2.202 -5.075 1.00 96.81 87 LYS A O 1
ATOM 690 N N . LEU A 1 88 ? 7.176 0.773 -5.830 1.00 97.88 88 LEU A N 1
ATOM 691 C CA . LEU A 1 88 ? 6.772 -0.358 -4.992 1.00 97.88 88 LEU A CA 1
ATOM 692 C C . LEU A 1 88 ? 6.933 -0.029 -3.506 1.00 97.88 88 LEU A C 1
ATOM 694 O O . LEU A 1 88 ? 5.974 -0.173 -2.761 1.00 97.88 88 LEU A O 1
ATOM 698 N N . ASN A 1 89 ? 8.078 0.528 -3.104 1.00 98.25 89 ASN A N 1
ATOM 699 C CA . ASN A 1 89 ? 8.314 0.929 -1.714 1.00 98.25 89 ASN A CA 1
ATOM 700 C C . ASN A 1 89 ? 7.277 1.960 -1.226 1.00 98.25 89 ASN A C 1
ATOM 702 O O . ASN A 1 89 ? 6.692 1.810 -0.161 1.00 98.25 89 ASN A O 1
ATOM 706 N N . GLN A 1 90 ? 6.963 2.974 -2.039 1.00 98.25 90 GLN A N 1
ATOM 707 C CA . GLN A 1 90 ? 5.926 3.956 -1.694 1.00 98.25 90 GLN A CA 1
ATOM 708 C C . GLN A 1 90 ? 4.546 3.315 -1.480 1.00 98.25 90 GLN A C 1
ATOM 710 O O . GLN A 1 90 ? 3.786 3.782 -0.634 1.00 98.25 90 GLN A O 1
ATOM 715 N N . LEU A 1 91 ? 4.204 2.280 -2.253 1.00 98.38 91 LEU A N 1
ATOM 716 C CA . LEU A 1 91 ? 2.948 1.551 -2.081 1.00 98.38 91 LEU A CA 1
ATOM 717 C C . LEU A 1 91 ? 2.986 0.658 -0.836 1.00 98.38 91 LEU A C 1
ATOM 719 O O . LEU A 1 91 ? 2.017 0.648 -0.090 1.00 98.38 91 LEU A O 1
ATOM 723 N N . GLU A 1 92 ? 4.097 -0.035 -0.582 1.00 98.50 92 GLU A N 1
ATOM 724 C CA . GLU A 1 92 ? 4.292 -0.860 0.619 1.00 98.50 92 GLU A CA 1
ATOM 725 C C . GLU A 1 92 ? 4.169 -0.021 1.897 1.00 98.50 92 GLU A C 1
ATOM 727 O O . GLU A 1 92 ? 3.410 -0.376 2.797 1.00 98.50 92 GLU A O 1
ATOM 732 N N . MET A 1 93 ? 4.823 1.143 1.937 1.00 98.56 93 MET A N 1
ATOM 733 C CA . MET A 1 93 ? 4.684 2.098 3.039 1.00 98.56 93 MET A CA 1
ATOM 734 C C . MET A 1 93 ? 3.237 2.574 3.207 1.00 98.56 93 MET A C 1
ATOM 736 O O . MET A 1 93 ? 2.758 2.710 4.329 1.00 98.56 93 MET A O 1
ATOM 740 N N . ALA A 1 94 ? 2.523 2.818 2.103 1.00 98.25 94 ALA A N 1
ATOM 741 C CA . ALA A 1 94 ? 1.119 3.208 2.165 1.00 98.25 94 ALA A CA 1
ATOM 742 C C . ALA A 1 94 ? 0.235 2.075 2.709 1.00 98.25 94 ALA A C 1
ATOM 744 O O . ALA A 1 94 ? -0.656 2.351 3.506 1.00 98.25 94 ALA A O 1
ATOM 745 N N . VAL A 1 95 ? 0.481 0.813 2.340 1.00 98.62 95 VAL A N 1
ATOM 746 C CA . VAL A 1 95 ? -0.218 -0.342 2.933 1.00 98.62 95 VAL A CA 1
ATOM 747 C C . VAL A 1 95 ? -0.001 -0.366 4.446 1.00 98.62 95 VAL A C 1
ATOM 749 O O . VAL A 1 95 ? -0.974 -0.405 5.197 1.00 98.62 95 VAL A O 1
ATOM 752 N N . GLU A 1 96 ? 1.252 -0.283 4.899 1.00 98.62 96 GLU A N 1
ATOM 753 C CA . GLU A 1 96 ? 1.604 -0.310 6.324 1.00 98.62 96 GLU A CA 1
ATOM 754 C C . GLU A 1 96 ? 0.929 0.829 7.102 1.00 98.62 96 GLU A C 1
ATOM 756 O O . GLU A 1 96 ? 0.230 0.575 8.083 1.00 98.62 96 GLU A O 1
ATOM 761 N N . GLU A 1 97 ? 1.038 2.068 6.617 1.00 98.62 97 GLU A N 1
ATOM 762 C CA . GLU A 1 97 ? 0.439 3.241 7.263 1.00 98.62 97 GLU A CA 1
ATOM 763 C C . GLU A 1 97 ? -1.090 3.117 7.381 1.00 98.62 97 GLU A C 1
ATOM 765 O O . GLU A 1 97 ? -1.689 3.508 8.387 1.00 98.62 97 GLU A O 1
ATOM 770 N N . ASN A 1 98 ? -1.749 2.567 6.358 1.00 98.56 98 ASN A N 1
ATOM 771 C CA . ASN A 1 98 ? -3.196 2.371 6.377 1.00 98.56 98 ASN A CA 1
ATOM 772 C C . ASN A 1 98 ? -3.606 1.252 7.342 1.00 98.56 98 ASN A C 1
ATOM 774 O O . ASN A 1 98 ? -4.568 1.417 8.093 1.00 98.56 98 ASN A O 1
ATOM 778 N N . LEU A 1 99 ? -2.853 0.153 7.405 1.00 98.62 99 LEU A N 1
ATOM 779 C CA . LEU A 1 99 ? -3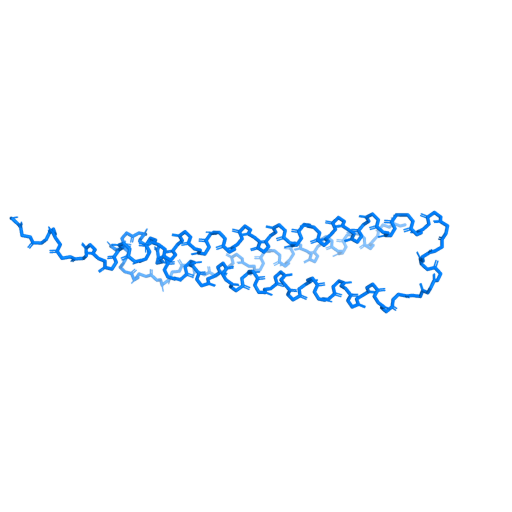.106 -0.912 8.377 1.00 98.62 99 LEU A CA 1
ATOM 780 C C . LEU A 1 99 ? -2.898 -0.436 9.823 1.00 98.62 99 LEU A C 1
ATOM 782 O O . LEU A 1 99 ? -3.713 -0.763 10.689 1.00 98.62 99 LEU A O 1
ATOM 786 N N . GLU A 1 100 ? -1.879 0.385 10.090 1.00 98.56 100 GLU A N 1
ATOM 787 C CA . GLU A 1 100 ? -1.678 0.998 11.410 1.00 98.56 100 GLU A CA 1
ATOM 788 C C . GLU A 1 100 ? -2.851 1.906 11.803 1.00 98.56 100 GLU A C 1
ATOM 790 O O . GLU A 1 100 ? -3.378 1.805 12.917 1.00 98.56 100 GLU A O 1
ATOM 795 N N . LYS A 1 101 ? -3.314 2.763 10.884 1.00 98.00 101 LYS A N 1
ATOM 796 C CA . LYS A 1 101 ? -4.484 3.626 11.119 1.00 98.00 101 LYS A CA 1
ATOM 797 C C . LYS A 1 101 ? -5.758 2.818 11.330 1.00 98.00 101 LYS A C 1
ATOM 799 O O . LYS A 1 101 ? -6.558 3.162 12.205 1.00 98.00 101 LYS A O 1
ATOM 804 N N . ALA A 1 102 ? -5.946 1.740 10.572 1.00 97.94 102 ALA A N 1
ATOM 805 C CA . ALA A 1 102 ? -7.070 0.838 10.762 1.00 97.94 102 ALA A CA 1
ATOM 806 C C . ALA A 1 102 ? -7.050 0.234 12.170 1.00 97.94 102 ALA A C 1
ATOM 808 O O . ALA A 1 102 ? -8.028 0.377 12.902 1.00 97.94 102 ALA A O 1
ATOM 809 N N . ALA A 1 103 ? -5.922 -0.347 12.588 1.00 98.12 103 ALA A N 1
ATOM 810 C CA . ALA A 1 103 ? -5.762 -0.943 13.913 1.00 98.12 103 ALA A CA 1
ATOM 811 C C . ALA A 1 103 ? -5.984 0.075 15.046 1.00 98.12 103 ALA A C 1
ATOM 813 O O . ALA A 1 103 ? -6.640 -0.230 16.047 1.00 98.12 103 ALA A O 1
ATOM 814 N N . TYR A 1 104 ? -5.490 1.306 14.876 1.00 96.94 104 TYR A N 1
ATOM 815 C CA . TYR A 1 104 ? -5.751 2.401 15.809 1.00 96.94 104 TYR A CA 1
ATOM 816 C C . TYR A 1 104 ? -7.255 2.655 15.972 1.00 96.94 104 TYR A C 1
ATOM 818 O O . TYR A 1 104 ? -7.762 2.712 17.093 1.00 96.94 104 TYR A O 1
ATOM 826 N N . HIS A 1 105 ? -7.991 2.761 14.867 1.00 95.38 105 HIS A N 1
ATOM 827 C CA . HIS A 1 105 ? -9.426 3.008 14.917 1.00 95.38 105 HIS A CA 1
ATOM 828 C C . HIS A 1 105 ? -10.234 1.802 15.417 1.00 95.38 105 HIS A C 1
ATOM 830 O O . HIS A 1 105 ? -11.205 1.993 16.146 1.00 95.38 105 HIS A O 1
ATOM 836 N N . GLU A 1 106 ? -9.816 0.565 15.152 1.00 95.12 106 GLU A N 1
ATOM 837 C CA . GLU A 1 106 ? -10.448 -0.618 15.757 1.00 95.12 106 GLU A CA 1
ATOM 838 C C . GLU A 1 106 ? -10.337 -0.607 17.280 1.00 95.12 106 GLU A C 1
ATOM 840 O O . GLU A 1 106 ? -11.321 -0.864 17.979 1.00 95.12 106 GLU A O 1
ATOM 845 N N . LYS A 1 107 ? -9.165 -0.234 17.804 1.00 94.69 107 LYS A N 1
ATOM 846 C CA . LYS A 1 107 ? -8.962 -0.078 19.245 1.00 94.69 107 LYS A CA 1
ATOM 847 C C . LYS A 1 107 ? -9.898 0.983 19.829 1.00 94.69 107 LYS A C 1
ATOM 849 O O . LYS A 1 107 ? -10.565 0.722 20.828 1.00 94.69 107 LYS A O 1
ATOM 854 N N . MET A 1 108 ? -10.006 2.144 19.184 1.00 90.12 108 MET A N 1
ATOM 855 C CA . MET A 1 108 ? -10.894 3.216 19.647 1.00 90.12 108 MET A CA 1
ATOM 856 C C . MET A 1 108 ? -12.379 2.818 19.590 1.00 90.12 108 MET A C 1
ATOM 858 O O . MET A 1 108 ? -13.142 3.152 20.496 1.00 90.12 108 MET A O 1
ATOM 862 N N . ALA A 1 109 ? -12.800 2.071 18.565 1.00 90.31 109 ALA A N 1
ATOM 863 C CA . ALA A 1 109 ? -14.163 1.545 18.468 1.00 90.31 109 ALA A CA 1
ATOM 864 C C . ALA A 1 109 ? -14.477 0.540 19.593 1.00 90.31 109 ALA A C 1
ATOM 866 O O . ALA A 1 109 ? -15.570 0.563 20.171 1.00 90.31 109 ALA A O 1
ATOM 867 N N . ALA A 1 110 ? -13.514 -0.318 19.943 1.00 89.81 110 ALA A N 1
ATOM 868 C CA . ALA A 1 110 ? -13.649 -1.246 21.061 1.00 89.81 110 ALA A CA 1
ATOM 869 C C . ALA A 1 110 ? -13.785 -0.497 22.397 1.00 89.81 110 ALA A C 1
ATOM 871 O O . ALA A 1 110 ? -14.674 -0.805 23.189 1.00 89.81 110 ALA A O 1
ATOM 872 N N . GLU A 1 111 ? -12.973 0.537 22.626 1.00 88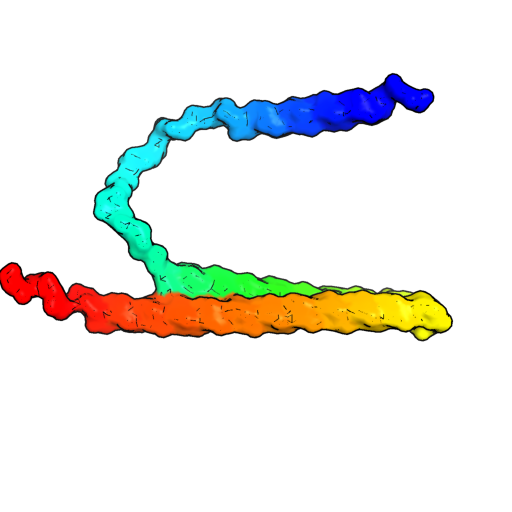.69 111 GLU A N 1
ATOM 873 C CA . GLU A 1 111 ? -13.056 1.376 23.828 1.00 88.69 111 GLU A CA 1
ATOM 874 C C . GLU A 1 111 ? -14.402 2.115 23.934 1.00 88.69 111 GLU A C 1
ATOM 876 O O . GLU A 1 111 ? -15.005 2.134 25.007 1.00 88.69 111 GLU A O 1
ATOM 881 N N . GLN A 1 112 ? -14.926 2.648 22.823 1.00 81.94 112 GLN A N 1
ATOM 882 C CA . GLN A 1 112 ? -16.259 3.268 22.776 1.00 81.94 112 GLN A CA 1
ATOM 883 C C . GLN A 1 112 ? -17.388 2.280 23.089 1.00 81.94 112 GLN A C 1
ATOM 885 O O . GLN A 1 112 ? -18.369 2.658 23.724 1.00 81.94 112 GLN A O 1
ATOM 890 N N . THR A 1 113 ? -17.245 1.016 22.683 1.00 76.19 113 THR A N 1
ATOM 891 C CA . THR A 1 113 ? -18.221 -0.050 22.968 1.00 76.19 113 THR A CA 1
ATOM 892 C C . THR A 1 113 ? -18.188 -0.487 24.437 1.00 76.19 113 THR A C 1
ATOM 894 O O . THR A 1 113 ? -19.197 -0.945 24.969 1.00 76.19 113 THR A O 1
ATOM 897 N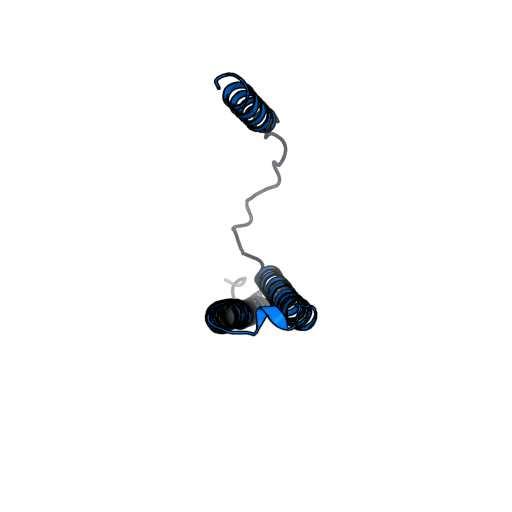 N . LEU A 1 114 ? -17.052 -0.315 25.120 1.00 73.81 114 LEU A N 1
ATOM 898 C CA . LEU A 1 114 ? -16.881 -0.650 26.538 1.00 73.81 114 LEU A CA 1
ATOM 899 C C . LEU A 1 114 ? -17.279 0.489 27.495 1.00 73.81 114 LEU A C 1
ATOM 901 O O . LEU A 1 114 ? -17.609 0.221 28.648 1.00 73.81 114 LEU A O 1
ATOM 905 N N . GLN A 1 115 ? -17.292 1.745 27.036 1.00 62.84 115 GLN A N 1
ATOM 906 C CA . GLN A 1 115 ? -17.674 2.919 27.835 1.00 62.84 115 GLN A CA 1
ATOM 907 C C . GLN A 1 115 ? -19.148 3.416 27.768 1.00 62.84 115 GLN A C 1
ATOM 909 O O . GLN A 1 115 ? -19.432 4.421 28.421 1.00 62.84 115 GLN A O 1
ATOM 914 N N . PRO A 1 116 ? -20.140 2.791 27.093 1.00 55.06 116 PRO A N 1
ATOM 915 C CA . PRO A 1 116 ? -21.446 3.424 26.886 1.00 55.06 116 PRO A CA 1
ATOM 916 C C . PRO A 1 116 ? -22.378 3.401 28.117 1.00 55.06 116 PRO A C 1
ATOM 918 O O . PRO A 1 116 ? -23.507 3.871 28.021 1.00 55.06 116 PRO A O 1
ATOM 921 N N . VAL A 1 117 ? -21.950 2.868 29.273 1.00 53.84 117 VAL A N 1
ATOM 922 C CA . VAL A 1 117 ? -22.838 2.617 30.435 1.00 53.84 117 VAL A CA 1
ATOM 923 C C . VAL A 1 117 ? -22.372 3.265 31.752 1.00 53.84 117 VAL A C 1
ATOM 925 O O . VAL A 1 117 ? -23.139 3.310 32.708 1.00 53.84 117 VAL A O 1
ATOM 928 N N . SER A 1 118 ? -21.167 3.834 31.849 1.00 51.91 118 SER A N 1
ATOM 929 C CA . SER A 1 118 ? -20.638 4.297 33.148 1.00 51.91 118 SER A CA 1
ATOM 930 C C . SER A 1 118 ? -20.958 5.749 33.537 1.00 51.91 118 SER A C 1
ATOM 932 O O . SER A 1 118 ? -20.584 6.152 34.635 1.00 51.91 118 SER A O 1
ATOM 934 N N . LEU A 1 119 ? -21.655 6.537 32.704 1.00 52.91 119 LEU A N 1
ATOM 935 C CA . LEU A 1 119 ? -21.900 7.970 32.978 1.00 52.91 119 LEU A CA 1
ATOM 936 C C . LEU A 1 119 ? -23.376 8.417 32.937 1.00 52.91 119 LEU A C 1
ATOM 938 O O . LEU A 1 119 ? -23.644 9.613 32.916 1.00 52.91 119 LEU A O 1
ATOM 942 N N . SER A 1 120 ? -24.342 7.491 32.994 1.00 45.78 120 SER A N 1
ATOM 943 C CA . SER A 1 120 ? -25.779 7.824 33.115 1.00 45.78 120 SER A CA 1
ATOM 944 C C . SER A 1 120 ? -26.358 7.595 34.523 1.00 45.78 120 SER A C 1
ATOM 946 O O . SER A 1 120 ? -27.545 7.303 34.672 1.00 45.78 120 SER A O 1
ATOM 948 N N . SER A 1 121 ? -25.551 7.730 35.573 1.00 46.97 121 SER A N 1
ATOM 949 C CA . SER A 1 121 ? -26.064 7.799 36.944 1.00 46.97 121 SER A CA 1
ATOM 950 C C . SER A 1 121 ? -25.287 8.833 37.749 1.00 46.97 121 SER A C 1
ATOM 952 O O . SER A 1 121 ? -24.158 8.559 38.156 1.00 46.97 121 SER A O 1
ATOM 954 N N . ASN A 1 122 ? -25.886 10.014 37.919 1.00 42.78 122 ASN A N 1
ATOM 955 C CA . ASN A 1 122 ? -25.950 10.799 39.159 1.00 42.78 122 ASN A CA 1
ATOM 956 C C . ASN A 1 122 ? -26.868 12.006 38.956 1.00 42.78 122 ASN A C 1
ATOM 958 O O . ASN A 1 122 ? -26.656 12.740 37.967 1.00 42.78 122 ASN A O 1
#

=== Feature glossary ===
Annotated list of the representations used here:

Nearest PDB structures. The Foldseek neighbor list gives the closest experimentally determined structures in the PDB, ranked by structural alignment. TM-score near 1 means near-identical fold; near 0.3 means only rough topology match. This is how one finds what a novel AlphaFold prediction most resembles in the solved-structure universe.

Foldseek 3Di. Foldseek's 3Di representation compresses backbone geometry into a per-residue letter drawn from a learned twenty-state alphabet. It captures the tertiary interaction pattern around each residue — which residues are packed against it in space, regardless of where they are in sequence.

Radius of gyration, Cα contacts, bounding box. Radius of gyration (Rg) is the root-mean-square distance of Cα atoms from their centroid — a single number for overall size and compactness. A globular domain of N residues has Rg ≈ 2.2·N^0.38 Å; an extended or disordered chain has a much larger Rg. The Cα contact count is the number of residue pairs whose Cα atoms are within 8 Å and are more than four positions apart in sequence — a standard proxy for tertiary packing density. The bounding box is the smallest axis-aligned box enclosing all Cα atoms.

InterPro / GO / CATH / organism. The annotation block draws on four external resources. InterPro: which protein families and domains the sequence belongs to. GO: standardized terms for what the protein does, what process it participates in, and where in the cell it acts. CATH: which structural fold it has in the CATH hierarchy. Organism: the species of origin.

mmCIF coordinates. The mmCIF block holds the 3D Cartesian coordinates of each backbone atom (N, Cα, C, O) in ångströms. mmCIF is the PDB's canonical archive format — a tagged-loop text representation of the atomic model.

pLDDT. pLDDT is the predicted lDDT-Cα score: AlphaFold's confidence that the local environment of each residue (all inter-atomic distances within 15 Å) is correctly placed. It is a per-residue number between 0 and 100, with higher meaning more reliable.

Backbone torsions (φ/ψ). φ (phi) and ψ (psi) are the two rotatable backbone dihedrals per residue: φ is the C(i-1)–N–Cα–C torsion, ψ is the N–Cα–C–N(i+1) torsion, both in degrees on (−180°, 180°]. α-helical residues cluster near (−60°, −45°); β-strand residues near (−120°, +130°). A Ramachandran plot is simply a scatter of (φ, ψ) for every residue.

B-factor. For experimental (PDB) structures, the B-factor (temperature factor) quantifies the positional spread of each atom in the crystal — a combination of thermal vibration and static disorder — in units of Å². High B-factors mark flexible loops or poorly resolved regions; low B-factors mark the rigid, well-ordered core.

Secondary structure (3-state, P-SEA). SS3 is a coarse helix/strand/coil call (letters a/b/c) made by the P-SEA algorithm from inter-Cα distances and dihedrals. It is less detailed than DSSP but needs only Cα positions.

Predicted aligned error. Predicted aligned error is AlphaFold's pairwise confidence. Unlike pLDDT (per-residue), PAE is per-residue-pair and captures whether two parts of the structure are correctly placed relative to each other. Units are ångströms of expected positional error.

Solvent-accessible surface area. Solvent-accessible surface area (SASA) is the area in Å² traced out by the centre of a 1.4 Å probe sphere (a water molecule) rolled over the protein's van der Waals surface (Shrake–Rupley / Lee–Richards construction). Buried residues have near-zero SASA; fully exposed residues can exceed 200 Å². The total SASA scales roughly with the number of surface residues.

Secondary structure (8-state, DSSP). The SS8 string is DSSP's per-residue secondary-structure call. α-helix (H) means an i→i+4 H-bond ladder; β-strand (E) means the residue participates in a β-sheet; 3₁₀ (G) and π (I) are tighter and wider helices; T/S are turns/bends; '-' is loop.

Rendered structure images. Structure images are PyMOL renders from six orthogonal camera directions. Cartoon representation draws helices as coils and strands as arrows; sticks shows the backbone as bonds; surface shows the solvent-excluded envelope. Rainbow coloring maps sequence position to hue (blue→red, N→C); chain coloring assigns a distinct color per polypeptide.

Sequence. The amino-acid sequence is the protein's primary structure: the linear order of residues from the N-terminus to the C-terminus, written in one-letter code. Everything else here — the 3D coordinates, the secondary structure, the domain annotations — is ultimately a consequence of this string.

Contact-map, Ramachandran, and PAE plots. Three diagnostic plots accompany the record. The Cα contact map visualizes the tertiary structure as a 2D adjacency matrix (8 Å cutoff, sequence-local contacts suppressed). The Ramachandran plot shows the distribution of backbone (φ, ψ) torsions, with points in the α and β basins reflecting secondary structure content. The PAE plot shows AlphaFold's inter-residue confidence as a color matrix.